Protein AF-A0A517SG02-F1 (afdb_monomer_lite)

Sequence (147 aa):
MRALKALWFDDSGFVLSAEAVAVGTLGVVGAAVGAGAVARSVNSELEEMAFALRSLDQSYSIPEQRIGQAFVAGSSFTQKPVAEAHDELRQQIQRDREAEEKARLKSEEPEKKPRPGETPRKKKKKARQNGENGDEFEPAEYVPPTI

Secondary structure (DSSP, 8-state):
--HHHHHHT-HHHHHHHHHHHHHHHHHHHHHHHHHHHHHHHHHHHHHHHHHHHHTS---EEE--EEETTEEE--EEE-PPPHHHHHHHHHHHHHHHHHHHHHHHHHHHS---PPPTT--------------------------PPP-

Structure (mmCIF, N/CA/C/O backbone):
data_AF-A0A517SG02-F1
#
_entry.id   AF-A0A517SG02-F1
#
loop_
_atom_site.group_PDB
_atom_site.id
_atom_site.type_symbol
_atom_site.label_atom_id
_atom_site.label_alt_id
_atom_site.label_comp_id
_atom_site.label_asym_id
_atom_site.label_entity_id
_atom_site.label_seq_id
_atom_site.pdbx_PDB_ins_code
_atom_site.Cartn_x
_atom_site.Cartn_y
_atom_site.Cartn_z
_atom_site.occupancy
_atom_site.B_iso_or_equiv
_atom_site.auth_seq_id
_atom_site.auth_comp_id
_atom_site.auth_asym_id
_atom_site.auth_atom_id
_atom_site.pdbx_PDB_model_num
ATOM 1 N N . MET A 1 1 ? -31.847 16.362 53.090 1.00 59.28 1 MET A N 1
ATOM 2 C CA . MET A 1 1 ? -31.539 15.387 52.018 1.00 59.28 1 MET A CA 1
ATOM 3 C C . MET A 1 1 ? -32.525 15.514 50.853 1.00 59.28 1 MET A C 1
ATOM 5 O O . MET A 1 1 ? -33.414 14.686 50.708 1.00 59.28 1 MET A O 1
ATOM 9 N N . ARG A 1 2 ? -32.426 16.580 50.047 1.00 70.19 2 ARG A N 1
ATOM 10 C CA . ARG A 1 2 ? -33.258 16.750 48.837 1.00 70.19 2 ARG A CA 1
ATOM 11 C C . ARG A 1 2 ? -32.494 16.380 47.566 1.00 70.19 2 ARG A C 1
ATOM 13 O O . ARG A 1 2 ? -33.031 15.647 46.751 1.00 70.19 2 ARG A O 1
ATOM 20 N N . ALA A 1 3 ? -31.216 16.757 47.484 1.00 74.44 3 ALA A N 1
ATOM 21 C CA . ALA A 1 3 ? -30.319 16.357 46.398 1.00 74.44 3 ALA A CA 1
ATOM 22 C C . ALA A 1 3 ? -30.179 14.827 46.273 1.00 74.44 3 ALA A C 1
ATOM 24 O O . ALA A 1 3 ? -30.311 14.291 45.184 1.00 74.44 3 ALA A O 1
ATOM 25 N N . LEU A 1 4 ? -30.029 14.112 47.395 1.00 76.62 4 LEU A N 1
ATOM 26 C CA . LEU A 1 4 ? -29.960 12.641 47.406 1.00 76.62 4 LEU A CA 1
ATOM 27 C C . LEU A 1 4 ? -31.257 11.960 46.928 1.00 76.62 4 LEU A C 1
ATOM 29 O O . LEU A 1 4 ? -31.189 10.908 46.311 1.00 76.62 4 LEU A O 1
ATOM 33 N N . LYS A 1 5 ? -32.432 12.558 47.178 1.00 76.62 5 LYS A N 1
ATOM 34 C CA . LYS A 1 5 ? -33.709 12.056 46.639 1.00 76.62 5 LYS A CA 1
ATOM 35 C C . LYS A 1 5 ? -33.860 12.370 45.152 1.00 76.62 5 LYS A C 1
ATOM 37 O O . LYS A 1 5 ? -34.390 11.541 44.434 1.00 76.62 5 LYS A O 1
ATOM 42 N N . ALA A 1 6 ? -33.391 13.535 44.705 1.00 71.88 6 ALA A N 1
ATOM 43 C CA . ALA A 1 6 ? -33.404 13.898 43.291 1.00 71.88 6 ALA A CA 1
ATOM 44 C C . ALA A 1 6 ? -32.507 12.966 42.465 1.00 71.88 6 ALA A C 1
ATOM 46 O O . ALA A 1 6 ? -32.944 12.486 41.432 1.00 71.88 6 ALA A O 1
ATOM 47 N N . LEU A 1 7 ? -31.315 12.630 42.972 1.00 69.75 7 LEU A N 1
ATOM 48 C CA . LEU A 1 7 ? -30.401 11.691 42.313 1.00 69.75 7 LEU A CA 1
ATOM 49 C C . LEU A 1 7 ? -30.960 10.257 42.255 1.00 69.75 7 LEU A C 1
ATOM 51 O O . LEU A 1 7 ? -30.691 9.526 41.314 1.00 69.75 7 LEU A O 1
ATOM 55 N N . TRP A 1 8 ? -31.738 9.852 43.263 1.00 77.00 8 TRP A N 1
ATOM 56 C CA . TRP A 1 8 ? -32.340 8.514 43.338 1.00 77.00 8 TRP A CA 1
ATOM 57 C C . TRP A 1 8 ? -33.522 8.312 42.371 1.00 77.00 8 TRP A C 1
ATOM 59 O O . TRP A 1 8 ? -33.891 7.176 42.097 1.00 77.00 8 TRP A O 1
ATOM 69 N N . PHE A 1 9 ? -34.116 9.397 41.863 1.00 76.00 9 PHE A N 1
ATOM 70 C CA . PHE A 1 9 ? -35.212 9.373 40.884 1.00 76.00 9 PHE A CA 1
ATOM 71 C C . PHE A 1 9 ? -34.804 9.988 39.532 1.00 76.00 9 PHE A C 1
ATOM 73 O O . PHE A 1 9 ? -35.670 10.348 38.734 1.00 76.00 9 PHE A O 1
ATOM 80 N N . ASP A 1 10 ? -33.503 10.161 39.281 1.00 74.62 10 ASP A N 1
ATOM 81 C CA . ASP A 1 10 ? -33.011 10.733 38.027 1.00 74.62 10 ASP A CA 1
ATOM 82 C C . ASP A 1 10 ? -32.847 9.653 36.948 1.00 74.62 10 ASP A C 1
ATOM 8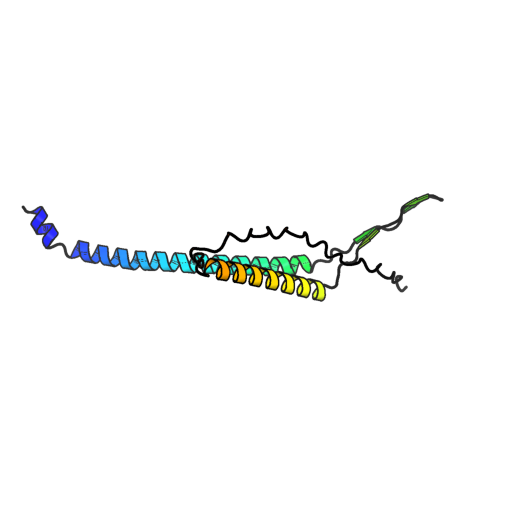4 O O . ASP A 1 10 ? -31.758 9.139 36.698 1.00 74.62 10 ASP A O 1
ATOM 88 N N . ASP A 1 11 ? -33.953 9.327 36.281 1.00 74.19 11 ASP A N 1
ATOM 89 C CA . ASP A 1 11 ? -33.949 8.448 35.104 1.00 74.19 11 ASP A CA 1
ATOM 90 C C . ASP A 1 11 ? -33.369 9.148 33.859 1.00 74.19 11 ASP A C 1
ATOM 92 O O . ASP A 1 11 ? -32.913 8.498 32.916 1.00 74.19 11 ASP A O 1
ATOM 96 N N . SER A 1 12 ? -33.343 10.486 33.853 1.00 76.81 12 SER A N 1
ATOM 97 C CA . SER A 1 12 ? -32.902 11.282 32.700 1.00 76.81 12 SER A CA 1
ATOM 98 C C . SER A 1 12 ? -31.384 11.206 32.526 1.00 76.81 12 SER A C 1
ATOM 100 O O . SER A 1 12 ? -30.891 11.030 31.410 1.00 76.81 12 SER A O 1
ATOM 102 N N . GLY A 1 13 ? -30.636 11.268 33.634 1.00 76.94 13 GLY A N 1
ATOM 103 C CA . GLY A 1 13 ? -29.187 11.064 33.641 1.00 76.94 13 GLY A CA 1
ATOM 104 C C . GLY A 1 13 ? -28.772 9.649 33.219 1.00 76.94 13 GLY A C 1
ATOM 105 O O . GLY A 1 13 ? -27.753 9.480 32.543 1.00 76.94 13 GLY A O 1
ATOM 106 N N . PHE A 1 14 ? -29.585 8.634 33.540 1.00 79.44 14 PHE A N 1
ATOM 107 C CA . PHE A 1 14 ? -29.328 7.248 33.142 1.00 79.44 14 PHE A CA 1
ATOM 108 C C . PHE A 1 14 ? -29.452 7.055 31.624 1.00 79.44 14 PHE A C 1
ATOM 110 O O . PHE A 1 14 ? -28.524 6.540 30.998 1.00 79.44 14 PHE A O 1
ATOM 117 N N . VAL A 1 15 ? -30.541 7.530 31.011 1.00 86.69 15 VAL A N 1
ATOM 118 C CA . VAL A 1 15 ? -30.757 7.419 29.555 1.00 86.69 15 VAL A CA 1
ATOM 119 C C . VAL A 1 15 ? -29.667 8.146 28.767 1.00 86.69 15 VAL A C 1
ATOM 121 O O . VAL A 1 15 ? -29.111 7.575 27.828 1.00 86.69 15 VAL A O 1
ATOM 124 N N . LEU A 1 16 ? -29.290 9.356 29.190 1.00 87.62 16 LEU A N 1
ATOM 125 C CA . LEU A 1 16 ? -28.235 10.127 28.528 1.00 87.62 16 LEU A CA 1
ATOM 126 C C . LEU A 1 16 ? -26.876 9.412 28.592 1.00 87.62 16 LEU A C 1
ATOM 128 O O . LEU A 1 16 ? -26.121 9.408 27.620 1.00 87.62 16 LEU A O 1
ATOM 132 N N . SER A 1 17 ? -26.567 8.769 29.723 1.00 88.25 17 SER A N 1
ATOM 133 C CA . SER A 1 17 ? -25.336 7.985 29.868 1.00 88.25 17 SER A CA 1
ATOM 134 C C . SER A 1 17 ? -25.334 6.740 28.975 1.00 88.25 17 SER A C 1
ATOM 136 O O . SER A 1 17 ? -24.313 6.423 28.364 1.00 88.25 17 SER A O 1
ATOM 138 N N . ALA A 1 18 ? -26.484 6.074 28.831 1.00 90.94 18 ALA A N 1
ATOM 139 C CA . ALA A 1 18 ? -26.631 4.910 27.966 1.00 90.94 18 ALA A CA 1
ATOM 140 C C . ALA A 1 18 ? -26.473 5.282 26.481 1.00 90.94 18 ALA A C 1
ATOM 142 O O . ALA A 1 18 ? -25.772 4.589 25.743 1.00 90.94 18 ALA A O 1
ATOM 143 N N . GLU A 1 19 ? -27.055 6.403 26.049 1.00 91.62 19 GLU A N 1
ATOM 144 C CA . GLU A 1 19 ? -26.920 6.913 24.681 1.00 91.62 19 GLU A CA 1
ATOM 145 C C . GLU A 1 19 ? -25.483 7.360 24.375 1.00 91.62 19 GLU A C 1
ATOM 147 O O . GLU A 1 19 ? -24.930 7.006 23.332 1.00 91.62 19 GLU A O 1
ATOM 152 N N . ALA A 1 20 ? -24.828 8.054 25.311 1.00 93.69 20 ALA A N 1
ATOM 153 C CA . ALA A 1 20 ? -23.433 8.463 25.160 1.00 93.69 20 ALA A CA 1
ATOM 154 C C . ALA A 1 20 ? -22.487 7.259 25.015 1.00 93.69 20 ALA A C 1
ATOM 156 O O . ALA A 1 20 ? -21.572 7.283 24.189 1.00 93.69 20 ALA A O 1
ATOM 157 N N . VAL A 1 21 ? -22.722 6.179 25.770 1.00 95.69 21 VAL A N 1
ATOM 158 C CA . VAL A 1 21 ? -21.964 4.926 25.627 1.00 95.69 21 VAL A CA 1
ATOM 159 C C . VAL A 1 21 ? -22.266 4.253 24.283 1.00 95.69 21 VAL A C 1
ATOM 161 O O . VAL A 1 21 ? -21.338 3.799 23.609 1.00 95.69 21 VAL A O 1
ATOM 164 N N . ALA A 1 22 ? -23.527 4.225 23.846 1.00 95.81 22 ALA A N 1
ATOM 165 C CA . ALA A 1 22 ? -23.902 3.653 22.553 1.00 95.81 22 ALA A CA 1
ATOM 166 C C . ALA A 1 22 ? -23.222 4.385 21.379 1.00 95.81 22 ALA A C 1
ATOM 168 O O . ALA A 1 22 ? -22.572 3.750 20.548 1.00 95.81 22 ALA A O 1
ATOM 169 N N . VAL A 1 23 ? -23.276 5.721 21.344 1.00 97.12 23 VAL A N 1
ATOM 170 C CA . VAL A 1 23 ? -22.608 6.521 20.302 1.00 97.12 23 VAL A CA 1
ATOM 171 C C . VAL A 1 23 ? -21.085 6.430 20.424 1.00 97.12 23 VAL A C 1
ATOM 173 O O . VAL A 1 23 ? -20.394 6.306 19.414 1.00 97.12 23 VAL A O 1
ATOM 176 N N . GLY A 1 24 ? -20.545 6.432 21.646 1.00 97.19 24 GLY A N 1
ATOM 177 C CA . GLY A 1 24 ? -19.108 6.314 21.891 1.00 97.19 24 GLY A CA 1
ATOM 178 C C . GLY A 1 24 ? -18.526 4.997 21.377 1.00 97.19 24 GLY A C 1
ATOM 179 O O . GLY A 1 24 ? -17.505 4.998 20.690 1.00 97.19 24 GLY A O 1
ATOM 180 N N . THR A 1 25 ? -19.194 3.872 21.643 1.00 97.00 25 THR A N 1
ATOM 181 C CA . THR A 1 25 ? -18.755 2.563 21.132 1.00 97.00 25 THR A CA 1
ATOM 182 C C . THR A 1 25 ? -18.853 2.475 19.612 1.00 97.00 25 THR A C 1
ATOM 184 O O . THR A 1 25 ? -17.916 1.988 18.976 1.00 97.00 25 THR A O 1
ATOM 187 N N . LEU A 1 26 ? -19.918 3.021 19.013 1.00 97.12 26 LEU A N 1
ATOM 188 C CA . LEU A 1 26 ? -20.037 3.108 17.558 1.00 97.12 26 LEU A CA 1
ATOM 189 C C . LEU A 1 26 ? -18.917 3.966 16.950 1.00 97.12 26 LEU A C 1
ATOM 191 O O . LEU A 1 26 ? -18.335 3.587 15.935 1.00 97.12 26 LEU A O 1
ATOM 195 N N . GLY A 1 27 ? -18.564 5.076 17.601 1.00 97.94 27 GLY A N 1
ATOM 196 C CA . GLY A 1 27 ? -17.456 5.939 17.202 1.00 97.94 27 GLY A CA 1
ATOM 197 C C . GLY A 1 27 ? -16.103 5.226 17.238 1.00 97.94 27 GLY A C 1
ATOM 198 O O . GLY A 1 27 ? -15.342 5.319 16.278 1.00 97.94 27 GLY A O 1
ATOM 199 N N . VAL A 1 28 ? -15.813 4.462 18.298 1.00 98.19 28 VAL A N 1
ATOM 200 C CA . VAL A 1 28 ? -14.553 3.702 18.416 1.00 98.19 28 VAL A CA 1
ATOM 201 C C . VAL A 1 28 ? -14.454 2.615 17.345 1.00 98.19 28 VAL A C 1
ATOM 203 O O . VAL A 1 28 ? -13.418 2.496 16.691 1.00 98.19 28 VAL A O 1
ATOM 206 N N . VAL A 1 29 ? -15.525 1.846 17.120 1.00 98.12 29 VAL A N 1
ATOM 207 C CA . VAL A 1 29 ? -15.548 0.812 16.070 1.00 98.12 29 VAL A CA 1
ATOM 208 C C . VAL A 1 29 ? -15.418 1.446 14.685 1.00 98.12 29 VAL A C 1
ATOM 210 O O . VAL A 1 29 ? -14.619 0.983 13.870 1.00 98.12 29 VAL A O 1
ATOM 213 N N . GLY A 1 30 ? -16.143 2.540 14.436 1.00 98.19 30 GLY A N 1
ATOM 214 C CA . GLY A 1 30 ? -16.064 3.293 13.188 1.00 98.19 30 GLY A CA 1
ATOM 215 C C . GLY A 1 30 ? -14.659 3.831 12.920 1.00 98.19 30 GLY A C 1
ATOM 216 O O . GLY A 1 30 ? -14.150 3.678 11.813 1.00 98.19 30 GLY A O 1
ATOM 217 N N . ALA A 1 31 ? -13.992 4.385 13.935 1.00 97.94 31 ALA A N 1
ATOM 218 C CA . ALA A 1 31 ? -12.619 4.867 13.819 1.00 97.94 31 ALA A CA 1
ATOM 219 C C . ALA A 1 31 ? -11.623 3.729 13.546 1.00 97.94 31 ALA A C 1
ATOM 221 O O . ALA A 1 31 ? -10.758 3.871 12.684 1.00 97.94 31 ALA A O 1
ATOM 222 N N . ALA A 1 32 ? -11.758 2.587 14.229 1.00 97.56 32 ALA A N 1
ATOM 223 C CA . ALA A 1 32 ? -10.874 1.438 14.036 1.00 97.56 32 ALA A CA 1
ATOM 224 C C . ALA A 1 32 ? -10.985 0.857 12.616 1.00 97.56 32 ALA A C 1
ATOM 226 O O . ALA A 1 32 ? -9.974 0.649 11.942 1.00 97.56 32 ALA A O 1
ATOM 227 N N . VAL A 1 33 ? -12.213 0.637 12.137 1.00 98.06 33 VAL A N 1
ATOM 228 C CA . VAL A 1 33 ? -12.455 0.124 10.780 1.00 98.06 33 VAL A CA 1
ATOM 229 C C . VAL A 1 33 ? -12.075 1.168 9.730 1.00 98.06 33 VAL A C 1
ATOM 231 O O . VAL A 1 33 ? -11.420 0.832 8.745 1.00 98.06 33 VAL A O 1
ATOM 234 N N . GLY A 1 34 ? -12.425 2.437 9.955 1.00 98.19 34 GLY A N 1
ATOM 235 C CA . GLY A 1 34 ? -12.102 3.546 9.058 1.00 98.19 34 GLY A CA 1
ATOM 236 C C . GLY A 1 34 ? -10.597 3.726 8.866 1.00 98.19 34 GLY A C 1
ATOM 237 O O . GLY A 1 34 ? -10.136 3.837 7.732 1.00 98.19 34 GLY A O 1
ATOM 238 N N . ALA A 1 35 ? -9.811 3.662 9.945 1.00 97.62 35 ALA A N 1
ATOM 239 C CA . ALA A 1 35 ? -8.352 3.717 9.864 1.00 97.62 35 ALA A CA 1
ATOM 240 C C . ALA A 1 35 ? -7.778 2.552 9.041 1.00 97.62 35 ALA A C 1
ATOM 242 O O . ALA A 1 35 ? -6.908 2.761 8.194 1.00 97.62 35 ALA A O 1
ATOM 243 N N . GLY A 1 36 ? -8.301 1.335 9.235 1.00 97.56 36 GLY A N 1
ATOM 244 C CA . GLY A 1 36 ? -7.909 0.170 8.441 1.00 97.56 36 GLY A CA 1
ATOM 245 C C . GLY A 1 36 ? -8.251 0.314 6.954 1.00 97.56 36 GLY A C 1
ATOM 246 O O . GLY A 1 36 ? -7.434 -0.028 6.097 1.00 97.56 36 GLY A O 1
ATOM 247 N N . ALA A 1 37 ? -9.428 0.858 6.638 1.00 97.81 37 ALA A N 1
ATOM 248 C CA . ALA A 1 37 ? -9.861 1.095 5.264 1.00 97.81 37 ALA A CA 1
ATOM 249 C C . ALA A 1 37 ? -8.983 2.138 4.554 1.00 97.81 37 ALA A C 1
ATOM 251 O O . ALA A 1 37 ? -8.523 1.886 3.441 1.00 97.81 37 ALA A O 1
ATOM 252 N N . VAL A 1 38 ? -8.686 3.264 5.216 1.00 98.19 38 VAL A N 1
ATOM 253 C CA . VAL A 1 38 ? -7.794 4.304 4.674 1.00 98.19 38 VAL A CA 1
ATOM 254 C C . VAL A 1 38 ? -6.395 3.745 4.436 1.00 98.19 38 VAL A C 1
ATOM 256 O O . VAL A 1 38 ? -5.850 3.920 3.349 1.00 98.19 38 VAL A O 1
ATOM 259 N N . ALA A 1 39 ? -5.832 3.020 5.408 1.00 97.62 39 ALA A N 1
ATOM 260 C CA . ALA A 1 39 ? -4.508 2.421 5.263 1.00 97.62 39 ALA A CA 1
ATOM 261 C C . ALA A 1 39 ? -4.446 1.456 4.070 1.00 97.62 39 ALA A C 1
ATOM 263 O O . ALA A 1 39 ? -3.505 1.502 3.280 1.00 97.62 39 ALA A O 1
ATOM 264 N N . ARG A 1 40 ? -5.468 0.607 3.899 1.00 96.75 40 ARG A N 1
ATOM 265 C CA . ARG A 1 40 ? -5.528 -0.326 2.769 1.00 96.75 40 ARG A CA 1
ATOM 266 C C . ARG A 1 40 ? -5.670 0.392 1.430 1.00 96.75 40 ARG A C 1
ATOM 268 O O . ARG A 1 40 ? -5.006 -0.003 0.479 1.00 96.75 40 ARG A O 1
ATOM 275 N N . SER A 1 41 ? -6.497 1.434 1.371 1.00 98.00 41 SER A N 1
ATOM 276 C CA . SER A 1 41 ? -6.692 2.234 0.161 1.00 98.00 41 SER A CA 1
ATOM 277 C C . SER A 1 41 ? -5.394 2.918 -0.260 1.00 98.00 41 SER A C 1
ATOM 279 O O . SER A 1 41 ? -4.962 2.744 -1.390 1.00 98.00 41 SER A O 1
ATOM 281 N N . VAL A 1 42 ? -4.732 3.630 0.657 1.00 98.19 42 VAL A N 1
ATOM 282 C CA . VAL A 1 42 ? -3.472 4.329 0.361 1.00 98.19 42 VAL A CA 1
ATOM 283 C C . VAL A 1 42 ? -2.388 3.345 -0.073 1.00 98.19 42 VAL A C 1
ATOM 285 O O . VAL A 1 42 ? -1.694 3.595 -1.052 1.00 98.19 42 VAL A O 1
ATOM 288 N N . ASN A 1 43 ? -2.259 2.206 0.611 1.00 96.31 43 ASN A N 1
ATOM 289 C CA . ASN A 1 43 ? -1.264 1.203 0.237 1.00 96.31 43 ASN A CA 1
ATOM 290 C C . ASN A 1 43 ? -1.533 0.597 -1.148 1.00 96.31 43 ASN A C 1
ATOM 292 O O . ASN A 1 43 ? -0.576 0.332 -1.868 1.00 96.31 43 ASN A O 1
ATOM 296 N N . SER A 1 44 ? -2.800 0.407 -1.531 1.00 96.19 44 SER A N 1
ATOM 297 C CA . SER A 1 44 ? -3.166 -0.072 -2.872 1.00 96.19 44 SER A CA 1
ATOM 298 C C . SER A 1 44 ? -2.747 0.923 -3.955 1.00 96.19 44 SER A C 1
ATOM 300 O O . SER A 1 44 ? -2.098 0.541 -4.920 1.00 96.19 44 SER A O 1
ATOM 302 N N . GLU A 1 45 ? -3.035 2.210 -3.759 1.00 98.12 45 GLU A N 1
ATOM 303 C CA . GLU A 1 45 ? -2.646 3.268 -4.703 1.00 98.12 45 GLU A CA 1
ATOM 304 C C . GLU A 1 45 ? -1.120 3.410 -4.811 1.00 98.12 45 GLU A C 1
ATOM 306 O O . GLU A 1 45 ? -0.577 3.638 -5.889 1.00 98.12 45 GLU A O 1
ATOM 311 N N . LEU A 1 46 ? -0.395 3.241 -3.699 1.00 96.94 46 LEU A N 1
ATOM 312 C CA . LEU A 1 46 ? 1.070 3.246 -3.707 1.00 96.94 46 LEU A CA 1
ATOM 313 C C . LEU A 1 46 ? 1.655 2.021 -4.420 1.00 96.94 46 LEU A C 1
ATOM 315 O O . LEU A 1 46 ? 2.681 2.145 -5.090 1.00 96.94 46 LEU A O 1
ATOM 319 N N . GLU A 1 47 ? 1.017 0.856 -4.293 1.00 94.94 47 GLU A N 1
ATOM 320 C CA . GLU A 1 47 ? 1.383 -0.342 -5.051 1.00 94.94 47 GLU A CA 1
ATOM 321 C C . GLU A 1 47 ? 1.205 -0.085 -6.555 1.00 94.94 47 GLU A C 1
ATOM 323 O O . GLU A 1 47 ? 2.144 -0.287 -7.326 1.00 94.94 47 GLU A O 1
ATOM 328 N N . GLU A 1 48 ? 0.065 0.470 -6.972 1.00 95.44 48 GLU A N 1
ATOM 329 C CA . GLU A 1 48 ? -0.188 0.843 -8.369 1.00 95.44 48 GLU A CA 1
ATOM 330 C C . GLU A 1 48 ? 0.795 1.907 -8.883 1.00 95.44 48 GLU A C 1
ATOM 332 O O . GLU A 1 48 ? 1.340 1.773 -9.983 1.00 95.44 48 GLU A O 1
ATOM 337 N N . MET A 1 49 ? 1.118 2.915 -8.067 1.00 96.06 49 MET A N 1
ATOM 338 C CA . MET A 1 49 ? 2.138 3.916 -8.388 1.00 96.06 49 MET A CA 1
ATOM 339 C C . MET A 1 49 ? 3.518 3.275 -8.606 1.00 96.06 49 MET A C 1
ATOM 341 O O . MET A 1 49 ? 4.244 3.674 -9.519 1.00 96.06 49 MET A O 1
ATOM 345 N N . ALA A 1 50 ? 3.888 2.265 -7.815 1.00 93.88 50 ALA A N 1
ATOM 346 C CA . ALA A 1 50 ? 5.153 1.554 -7.987 1.00 93.88 50 ALA A CA 1
ATOM 347 C C . ALA A 1 50 ? 5.210 0.801 -9.327 1.00 93.88 50 ALA A C 1
ATOM 349 O O . ALA A 1 50 ? 6.227 0.861 -10.026 1.00 93.88 50 ALA A O 1
ATOM 350 N N . PHE A 1 51 ? 4.114 0.148 -9.728 1.00 94.88 51 PHE A N 1
ATOM 351 C CA . PHE A 1 51 ? 4.014 -0.487 -11.047 1.00 94.88 51 PHE A CA 1
ATOM 352 C C . PHE A 1 51 ? 4.081 0.536 -12.184 1.00 94.88 51 PHE A C 1
ATOM 354 O O . PHE A 1 51 ? 4.770 0.299 -13.180 1.00 94.88 51 PHE A O 1
ATOM 361 N N . ALA A 1 52 ? 3.426 1.690 -12.036 1.00 95.62 52 ALA A N 1
ATOM 362 C CA . ALA A 1 52 ? 3.482 2.765 -13.022 1.00 95.62 52 ALA A CA 1
ATOM 363 C C . ALA A 1 52 ? 4.914 3.295 -13.205 1.00 95.62 52 ALA A C 1
ATOM 365 O O . ALA A 1 52 ? 5.399 3.372 -14.333 1.00 95.62 52 ALA A O 1
ATOM 366 N N . LEU A 1 53 ? 5.630 3.571 -12.109 1.00 93.38 53 LEU A N 1
ATOM 367 C CA . LEU A 1 53 ? 7.028 4.017 -12.156 1.00 93.38 53 LEU A CA 1
ATOM 368 C C . LEU A 1 53 ? 7.941 2.992 -12.834 1.00 93.38 53 LEU A C 1
ATOM 370 O O . LEU A 1 53 ? 8.791 3.358 -13.638 1.00 93.38 53 LEU A O 1
ATOM 374 N N . ARG A 1 54 ? 7.741 1.700 -12.558 1.00 91.69 54 ARG A N 1
ATOM 375 C CA . ARG A 1 54 ? 8.527 0.612 -13.160 1.00 91.69 54 ARG A CA 1
ATOM 376 C C . ARG A 1 54 ? 8.176 0.350 -14.631 1.00 91.69 54 ARG A C 1
ATOM 378 O O . ARG A 1 54 ? 8.922 -0.342 -15.318 1.00 91.69 54 ARG A O 1
ATOM 385 N N . SER A 1 55 ? 7.063 0.906 -15.107 1.00 94.38 55 SER A N 1
ATOM 386 C CA . SER A 1 55 ? 6.650 0.863 -16.515 1.00 94.38 55 SER A CA 1
ATOM 387 C C . SER A 1 55 ? 7.279 1.972 -17.357 1.00 94.38 55 SER A C 1
ATOM 389 O O . SER A 1 55 ? 7.158 1.941 -18.579 1.00 94.38 55 SER A O 1
ATOM 391 N N . LEU A 1 56 ? 7.931 2.953 -16.725 1.00 94.50 56 LEU A N 1
ATOM 392 C CA . LEU A 1 56 ? 8.729 3.937 -17.444 1.00 94.50 56 LEU A CA 1
ATOM 393 C C . LEU A 1 56 ? 9.964 3.265 -18.043 1.00 94.50 56 LEU A C 1
ATOM 395 O O . LEU A 1 56 ? 10.557 2.374 -17.430 1.00 94.50 56 LEU A O 1
ATOM 399 N N . ASP A 1 57 ? 10.354 3.731 -19.225 1.00 92.62 57 ASP A N 1
ATOM 400 C CA . ASP A 1 57 ? 11.604 3.338 -19.859 1.00 92.62 57 ASP A CA 1
ATOM 401 C C . ASP A 1 57 ? 12.771 4.104 -19.218 1.00 92.62 57 ASP A C 1
ATOM 403 O O . ASP A 1 57 ? 12.876 5.325 -19.336 1.00 92.62 57 ASP A O 1
ATOM 407 N N . GLN A 1 58 ? 13.624 3.380 -18.498 1.00 92.25 58 GLN A N 1
ATOM 408 C CA . GLN A 1 58 ? 14.846 3.881 -17.861 1.00 92.25 58 GLN A CA 1
ATOM 409 C C . GLN A 1 58 ? 16.096 3.485 -18.660 1.00 92.25 58 GLN A C 1
ATOM 411 O O . GLN A 1 58 ? 17.213 3.523 -18.135 1.00 92.25 58 GLN A O 1
ATOM 416 N N . SER A 1 59 ? 15.923 3.083 -19.920 1.00 94.88 59 SER A N 1
ATOM 417 C CA . SER A 1 59 ? 17.036 2.818 -20.822 1.00 94.88 59 SER A CA 1
ATOM 418 C C . SER A 1 59 ? 17.760 4.118 -21.164 1.00 94.88 59 SER A C 1
ATOM 420 O O . SER A 1 59 ? 17.148 5.167 -21.372 1.00 94.88 59 SER A O 1
ATOM 422 N N . TYR A 1 60 ? 19.085 4.055 -21.248 1.00 95.31 60 TYR A N 1
ATOM 423 C CA . TYR A 1 60 ? 19.900 5.181 -21.684 1.00 95.31 60 TYR A CA 1
ATOM 424 C C . TYR A 1 60 ? 20.994 4.716 -22.641 1.00 95.31 60 TYR A C 1
ATOM 426 O O . TYR A 1 60 ? 21.499 3.598 -22.549 1.00 95.31 60 TYR A O 1
ATOM 434 N N . SER A 1 61 ? 21.397 5.603 -23.547 1.00 96.25 61 SER A N 1
ATOM 435 C CA . SER A 1 61 ? 22.535 5.388 -24.435 1.00 96.25 61 SER A CA 1
ATOM 436 C C . SER A 1 61 ? 23.332 6.679 -24.557 1.00 96.25 61 SER A C 1
ATOM 438 O O . SER A 1 61 ? 22.811 7.720 -24.958 1.00 96.25 61 SER A O 1
ATOM 440 N N . ILE A 1 62 ? 24.598 6.605 -24.163 1.00 95.06 62 ILE A N 1
ATOM 441 C CA . ILE A 1 62 ? 25.603 7.644 -24.326 1.00 95.06 62 ILE A CA 1
ATOM 442 C C . ILE A 1 62 ? 26.548 7.144 -25.421 1.00 95.06 62 ILE A C 1
ATOM 444 O O . ILE A 1 62 ? 27.273 6.169 -25.195 1.00 95.06 62 ILE A O 1
ATOM 448 N N . PRO A 1 63 ? 26.542 7.773 -26.607 1.00 93.25 63 PRO A N 1
ATOM 449 C CA . PRO A 1 63 ? 27.397 7.349 -27.702 1.00 93.25 63 PRO A CA 1
ATOM 450 C C . PRO A 1 63 ? 28.870 7.584 -27.363 1.00 93.25 63 PRO A C 1
ATOM 452 O O . PRO A 1 63 ? 29.218 8.462 -26.570 1.00 93.25 63 PRO A O 1
ATOM 455 N N . GLU A 1 64 ? 29.744 6.812 -28.003 1.00 93.56 64 GLU A N 1
ATOM 456 C CA . GLU A 1 64 ? 31.177 7.077 -27.947 1.00 93.56 64 GLU A CA 1
ATOM 457 C C . GLU A 1 64 ? 31.497 8.461 -28.522 1.00 93.56 64 GLU A C 1
ATOM 459 O O . GLU A 1 64 ? 30.890 8.922 -29.493 1.00 93.56 64 GLU A O 1
ATOM 464 N N . GLN A 1 65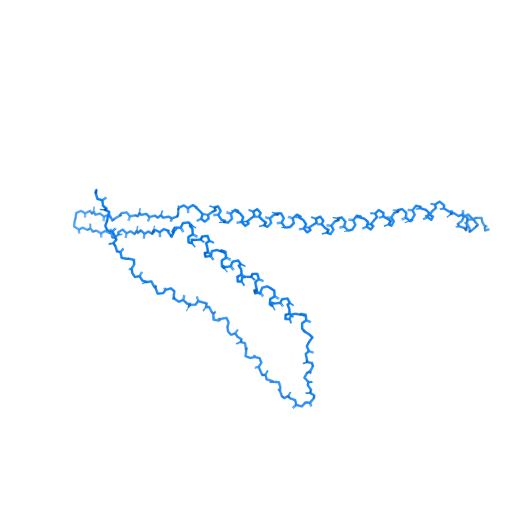 ? 32.469 9.137 -27.915 1.00 94.06 65 GLN A N 1
ATOM 465 C CA . GLN A 1 65 ? 32.953 10.419 -28.412 1.00 94.06 65 GLN A CA 1
ATOM 466 C C . GLN A 1 65 ? 34.337 10.235 -29.016 1.00 94.06 65 GLN A C 1
ATOM 468 O O . GLN A 1 65 ? 35.257 9.741 -28.362 1.00 94.06 65 GLN A O 1
ATOM 473 N N . ARG A 1 66 ? 34.501 10.668 -30.268 1.00 94.50 66 ARG A N 1
ATOM 474 C CA . ARG A 1 66 ? 35.766 10.583 -30.999 1.00 94.50 66 ARG A CA 1
ATOM 475 C C . ARG A 1 66 ? 36.238 11.965 -31.421 1.00 94.50 66 ARG A C 1
ATOM 477 O O . ARG A 1 66 ? 35.480 12.726 -32.017 1.00 94.50 66 ARG A O 1
ATOM 484 N N . ILE A 1 67 ? 37.503 12.271 -31.146 1.00 93.06 67 ILE A N 1
ATOM 485 C CA . ILE A 1 67 ? 38.166 13.504 -31.581 1.00 93.06 67 ILE A CA 1
ATOM 486 C C . ILE A 1 67 ? 39.517 13.119 -32.187 1.00 93.06 67 ILE A C 1
ATOM 488 O O . ILE A 1 67 ? 40.467 12.772 -31.484 1.00 93.06 67 ILE A O 1
ATOM 492 N N . GLY A 1 68 ? 39.602 13.153 -33.518 1.00 90.31 68 GLY A N 1
ATOM 493 C CA . GLY A 1 68 ? 40.776 12.671 -34.245 1.00 90.31 68 GLY A CA 1
ATOM 494 C C . GLY A 1 68 ? 41.042 11.188 -33.962 1.00 90.31 68 GLY A C 1
ATOM 495 O O . GLY A 1 68 ? 40.195 10.341 -34.232 1.00 90.31 68 GLY A O 1
ATOM 496 N N . GLN A 1 69 ? 42.223 10.887 -33.413 1.00 91.69 69 GLN A N 1
ATOM 497 C CA . GLN A 1 69 ? 42.631 9.529 -33.019 1.00 91.69 69 GLN A CA 1
ATOM 498 C C . GLN A 1 69 ? 42.307 9.192 -31.553 1.00 91.69 69 GLN A C 1
ATOM 500 O O . GLN A 1 69 ? 42.469 8.045 -31.143 1.00 91.69 69 GLN A O 1
ATOM 505 N N . ALA A 1 70 ? 41.850 10.165 -30.760 1.00 92.69 70 ALA A N 1
ATOM 506 C CA . ALA A 1 70 ? 41.390 9.922 -29.400 1.00 92.69 70 ALA A CA 1
ATOM 507 C C . ALA A 1 70 ? 39.924 9.476 -29.418 1.00 92.69 70 ALA A C 1
ATOM 509 O O . ALA A 1 70 ? 39.105 10.029 -30.159 1.00 92.69 70 ALA A O 1
ATOM 510 N N . PHE A 1 71 ? 39.591 8.494 -28.585 1.00 94.12 71 PHE A N 1
ATOM 511 C CA . PHE A 1 71 ? 38.218 8.051 -28.382 1.00 94.12 71 PHE A CA 1
ATOM 512 C C . PHE A 1 71 ? 37.935 7.858 -26.891 1.00 94.12 71 PHE A C 1
ATOM 514 O O . PHE A 1 71 ? 38.820 7.483 -26.122 1.00 94.12 71 PHE A O 1
ATOM 521 N N . VAL A 1 72 ? 36.693 8.131 -26.502 1.00 94.19 72 VAL A N 1
ATOM 522 C CA . VAL A 1 72 ? 36.127 7.829 -25.187 1.00 94.19 72 VAL A CA 1
ATOM 523 C C . VAL A 1 72 ? 34.990 6.848 -25.419 1.00 94.19 72 VAL A C 1
ATOM 525 O O . VAL A 1 72 ? 34.078 7.137 -26.197 1.00 94.19 72 VAL A O 1
ATOM 528 N N . ALA A 1 73 ? 35.070 5.686 -24.772 1.00 94.12 73 ALA A N 1
ATOM 529 C CA . ALA A 1 73 ? 34.035 4.665 -24.860 1.00 94.12 73 ALA A CA 1
ATOM 530 C C . ALA A 1 73 ? 32.675 5.233 -24.424 1.00 94.12 73 ALA A C 1
ATOM 532 O O . ALA A 1 73 ? 32.587 5.970 -23.439 1.00 94.12 73 ALA A O 1
ATOM 533 N N . GLY A 1 74 ? 31.627 4.887 -25.170 1.00 94.62 74 GLY A N 1
ATOM 534 C CA . GLY A 1 74 ? 30.249 5.156 -24.773 1.00 94.62 74 GLY A CA 1
ATOM 535 C C . GLY A 1 74 ? 29.784 4.223 -23.653 1.00 94.62 74 GLY A C 1
ATOM 536 O O . GLY A 1 74 ? 30.494 3.302 -23.246 1.00 94.62 74 GLY A O 1
ATOM 537 N N . SER A 1 75 ? 28.564 4.441 -23.175 1.00 95.44 75 SER A N 1
ATOM 538 C CA . SER A 1 75 ? 27.888 3.541 -22.238 1.00 95.44 75 SER A CA 1
ATOM 539 C C . SER A 1 75 ? 26.416 3.464 -22.591 1.00 95.44 75 SER A C 1
ATOM 541 O O . SER A 1 75 ? 25.810 4.471 -22.945 1.00 95.44 75 SER A O 1
ATOM 543 N N . SER A 1 76 ? 25.818 2.290 -22.459 1.00 96.00 76 SER A N 1
ATOM 544 C CA . SER A 1 76 ? 24.376 2.138 -22.607 1.00 96.00 76 SER A CA 1
ATOM 545 C C . SER A 1 76 ? 23.840 1.146 -21.590 1.00 96.00 76 SER A C 1
ATOM 547 O O . SER A 1 76 ? 24.555 0.255 -21.132 1.00 96.00 76 SER A O 1
ATOM 549 N N . PHE A 1 77 ? 22.577 1.325 -21.233 1.00 95.94 77 PHE A N 1
ATOM 550 C CA . PHE A 1 77 ? 21.804 0.405 -20.422 1.00 95.94 77 PHE A CA 1
ATOM 551 C C . PHE A 1 77 ? 20.432 0.256 -21.062 1.00 95.94 77 PHE A C 1
ATOM 553 O O . PHE A 1 77 ? 19.785 1.254 -21.375 1.00 95.94 77 PHE A O 1
ATOM 560 N N . THR A 1 78 ? 19.992 -0.987 -21.237 1.00 94.94 78 THR A N 1
ATOM 561 C CA . THR A 1 78 ? 18.643 -1.294 -21.717 1.00 94.94 78 THR A CA 1
ATOM 562 C C . THR A 1 78 ? 17.874 -1.930 -20.577 1.00 94.94 78 THR A C 1
ATOM 564 O O . THR A 1 78 ? 18.303 -2.940 -20.017 1.00 94.94 78 THR A O 1
ATOM 567 N N . GLN A 1 79 ? 16.755 -1.317 -20.204 1.00 93.69 79 GLN A N 1
ATOM 568 C CA . GLN A 1 79 ? 15.889 -1.862 -19.174 1.00 93.69 79 GLN A CA 1
ATOM 569 C C . GLN A 1 79 ? 15.223 -3.152 -19.673 1.00 93.69 79 GLN A C 1
ATOM 571 O O . GLN A 1 79 ? 14.882 -3.284 -20.848 1.00 93.69 79 GLN A O 1
ATOM 576 N N . LYS A 1 80 ? 14.998 -4.098 -18.753 1.00 91.75 80 LYS A N 1
ATOM 577 C CA . LYS A 1 80 ? 14.193 -5.293 -19.026 1.00 91.75 80 LYS A CA 1
ATOM 578 C C . LYS A 1 80 ? 12.779 -4.918 -19.497 1.00 91.75 80 LYS A C 1
ATOM 580 O O . LYS A 1 80 ? 12.250 -3.886 -19.067 1.00 91.75 80 LYS A O 1
ATOM 585 N N . PRO A 1 81 ? 12.125 -5.771 -20.303 1.00 93.69 81 PRO A N 1
ATOM 586 C CA . PRO A 1 81 ? 10.730 -5.580 -20.673 1.00 93.69 81 PRO A CA 1
ATOM 587 C C . PRO A 1 81 ? 9.831 -5.361 -19.450 1.00 93.69 81 PRO A C 1
ATOM 589 O O . PRO A 1 81 ? 9.995 -6.002 -18.410 1.00 93.69 81 PRO A O 1
ATOM 592 N N . VAL A 1 82 ? 8.838 -4.480 -19.591 1.00 93.75 82 VAL A N 1
ATOM 593 C CA . VAL A 1 82 ? 7.931 -4.095 -18.494 1.00 93.75 82 VAL A CA 1
ATOM 594 C C . VAL A 1 82 ? 7.234 -5.308 -17.868 1.00 93.75 82 VAL A C 1
ATOM 596 O O . VAL A 1 82 ? 7.101 -5.367 -16.649 1.00 93.75 82 VAL A O 1
ATOM 599 N N . ALA A 1 83 ? 6.843 -6.296 -18.679 1.00 93.31 83 ALA A N 1
ATOM 600 C CA . ALA A 1 83 ? 6.187 -7.515 -18.204 1.00 93.31 83 ALA A CA 1
ATOM 601 C C . ALA A 1 83 ? 7.074 -8.315 -17.233 1.00 93.31 83 ALA A C 1
ATOM 603 O O . ALA A 1 83 ? 6.650 -8.623 -16.122 1.00 93.31 83 ALA A O 1
ATOM 604 N N . GLU A 1 84 ? 8.330 -8.563 -17.610 1.00 93.31 84 GLU A N 1
ATOM 605 C CA . GLU A 1 84 ? 9.297 -9.260 -16.753 1.00 93.31 84 GLU A CA 1
ATOM 606 C C . GLU A 1 84 ? 9.580 -8.457 -15.480 1.00 93.31 84 GLU A C 1
ATOM 608 O O . GLU A 1 84 ? 9.592 -8.998 -14.374 1.00 93.31 84 GLU A O 1
ATOM 613 N N . ALA A 1 85 ? 9.726 -7.136 -15.614 1.00 90.56 85 ALA A N 1
ATOM 614 C CA . ALA A 1 85 ? 9.944 -6.254 -14.478 1.00 90.56 85 ALA A CA 1
ATOM 615 C C . ALA A 1 85 ? 8.755 -6.259 -13.494 1.00 90.56 85 ALA A C 1
ATOM 617 O O . ALA A 1 85 ? 8.966 -6.167 -12.280 1.00 90.56 85 ALA A O 1
ATOM 618 N N . HIS A 1 86 ? 7.515 -6.352 -13.984 1.00 93.69 86 HIS A N 1
ATOM 619 C CA . HIS A 1 86 ? 6.310 -6.466 -13.154 1.00 93.69 86 HIS A CA 1
ATOM 620 C C . HIS A 1 86 ? 6.246 -7.806 -12.428 1.00 93.69 86 HIS A C 1
ATOM 622 O O . HIS A 1 86 ? 5.915 -7.837 -11.242 1.00 93.69 86 HIS A O 1
ATOM 628 N N . ASP A 1 87 ? 6.587 -8.896 -13.109 1.00 94.25 87 ASP A N 1
ATOM 629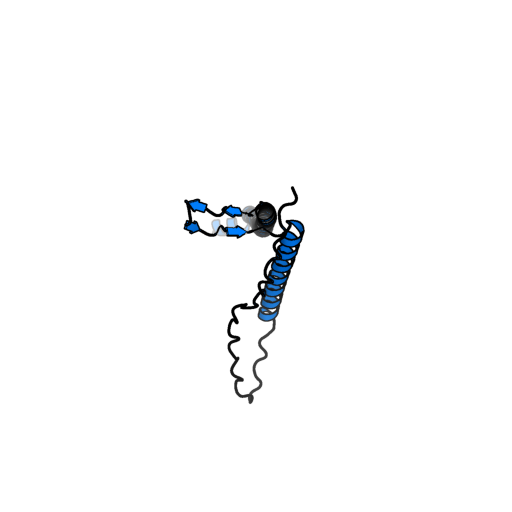 C CA . ASP A 1 87 ? 6.587 -10.232 -12.515 1.00 94.25 87 ASP A CA 1
ATOM 630 C C . ASP A 1 87 ? 7.633 -10.354 -11.401 1.00 94.25 87 ASP A C 1
ATOM 632 O O . ASP A 1 87 ? 7.325 -10.859 -10.319 1.00 94.25 87 ASP A O 1
ATOM 636 N N . GLU A 1 88 ? 8.833 -9.805 -11.602 1.00 93.81 88 GLU A N 1
ATOM 637 C CA . GLU A 1 88 ? 9.856 -9.700 -10.555 1.00 93.81 88 GLU A CA 1
ATOM 638 C C . GLU A 1 88 ? 9.349 -8.924 -9.329 1.00 93.81 88 GLU A C 1
ATOM 640 O O . GLU A 1 88 ? 9.537 -9.360 -8.188 1.00 93.81 88 GLU A O 1
ATOM 645 N N . LEU A 1 89 ? 8.670 -7.791 -9.548 1.00 92.38 89 LEU A N 1
ATOM 646 C CA . LEU A 1 89 ? 8.130 -6.971 -8.462 1.00 92.38 89 LEU A CA 1
ATOM 647 C C . LEU A 1 89 ? 7.052 -7.728 -7.675 1.00 92.38 89 LEU A C 1
ATOM 649 O O . LEU A 1 89 ? 7.065 -7.720 -6.445 1.00 92.38 89 LEU A O 1
ATOM 653 N N . ARG A 1 90 ? 6.157 -8.445 -8.362 1.00 94.50 90 ARG A N 1
ATOM 654 C CA . ARG A 1 90 ? 5.133 -9.287 -7.721 1.00 94.50 90 ARG A CA 1
ATOM 655 C C . ARG A 1 90 ? 5.755 -10.390 -6.873 1.00 94.50 90 ARG A C 1
ATOM 657 O O . ARG A 1 90 ? 5.317 -10.615 -5.746 1.00 94.50 90 ARG A O 1
ATOM 664 N N . GLN A 1 91 ? 6.794 -11.051 -7.383 1.00 95.94 91 GLN A N 1
ATOM 665 C CA . GLN A 1 91 ? 7.528 -12.066 -6.626 1.00 95.94 91 GLN A CA 1
ATOM 666 C C . GLN A 1 91 ? 8.188 -11.471 -5.381 1.00 95.94 91 GLN A C 1
ATOM 668 O O . GLN A 1 91 ? 8.164 -12.084 -4.314 1.00 95.94 91 GLN A O 1
ATOM 673 N N . GLN A 1 92 ? 8.758 -10.270 -5.492 1.00 93.81 92 GLN A N 1
ATOM 674 C CA . GLN A 1 92 ? 9.339 -9.574 -4.352 1.00 93.81 92 GLN A CA 1
ATOM 675 C C . GLN A 1 92 ? 8.282 -9.237 -3.292 1.00 93.81 92 GLN A C 1
ATOM 677 O O . GLN A 1 92 ? 8.452 -9.633 -2.141 1.00 93.81 92 GLN A O 1
ATOM 682 N N . ILE A 1 93 ? 7.160 -8.629 -3.691 1.00 93.00 93 ILE A N 1
ATOM 683 C CA . ILE A 1 93 ? 6.032 -8.321 -2.798 1.00 93.00 93 ILE A CA 1
ATOM 684 C C . ILE A 1 93 ? 5.536 -9.587 -2.088 1.00 93.00 93 ILE A C 1
ATOM 686 O O . ILE A 1 93 ? 5.288 -9.571 -0.883 1.00 93.00 93 ILE A O 1
ATOM 690 N N . GLN A 1 94 ? 5.412 -10.702 -2.812 1.00 94.69 94 GLN A N 1
ATOM 691 C CA . GLN A 1 94 ? 4.963 -11.968 -2.238 1.00 94.69 94 GLN A CA 1
ATOM 692 C C . GLN A 1 94 ? 5.952 -12.511 -1.196 1.00 94.69 94 GLN A C 1
ATOM 694 O O . GLN A 1 94 ? 5.538 -12.912 -0.108 1.00 94.69 94 GLN A O 1
ATOM 699 N N . ARG A 1 95 ? 7.259 -12.477 -1.485 1.00 95.19 95 ARG A N 1
ATOM 700 C CA . ARG A 1 95 ? 8.295 -12.888 -0.523 1.00 95.19 95 ARG A CA 1
ATOM 701 C C . ARG A 1 95 ? 8.269 -12.040 0.744 1.00 95.19 95 ARG A C 1
ATOM 703 O O . ARG A 1 95 ? 8.420 -12.591 1.834 1.00 95.19 95 ARG A O 1
ATOM 710 N N . ASP A 1 96 ? 8.055 -10.736 0.604 1.00 93.00 96 ASP A N 1
ATOM 711 C CA . ASP A 1 96 ? 7.987 -9.814 1.735 1.00 93.00 96 ASP A CA 1
ATOM 712 C C . ASP A 1 96 ? 6.742 -10.091 2.592 1.00 93.00 96 ASP A C 1
ATOM 714 O O . 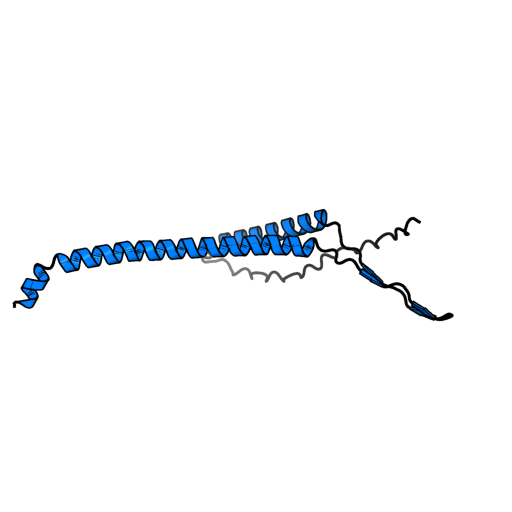ASP A 1 96 ? 6.861 -10.265 3.806 1.00 93.00 96 ASP A O 1
ATOM 718 N N . ARG A 1 97 ? 5.570 -10.275 1.966 1.00 91.62 97 ARG A N 1
ATOM 719 C CA . ARG A 1 97 ? 4.322 -10.660 2.657 1.00 91.62 97 ARG A CA 1
ATOM 720 C C . ARG A 1 97 ? 4.466 -11.983 3.414 1.00 91.62 97 ARG A C 1
ATOM 722 O O . ARG A 1 97 ? 4.078 -12.080 4.576 1.00 91.62 97 ARG A O 1
ATOM 729 N N . GLU A 1 98 ? 5.077 -12.993 2.799 1.00 94.19 98 GLU A N 1
ATOM 730 C CA . GLU A 1 98 ? 5.341 -14.274 3.463 1.00 94.19 98 GLU A CA 1
ATOM 731 C C . GLU A 1 98 ? 6.340 -14.149 4.617 1.00 94.19 98 GLU A C 1
ATOM 733 O O . GLU A 1 98 ? 6.228 -14.855 5.623 1.00 94.19 98 GLU A O 1
ATOM 738 N N . ALA A 1 99 ? 7.354 -13.293 4.480 1.00 93.06 99 ALA A N 1
ATOM 739 C CA . ALA A 1 99 ? 8.318 -13.038 5.542 1.00 93.06 99 ALA A CA 1
ATOM 740 C C . ALA A 1 99 ? 7.648 -12.353 6.741 1.00 93.06 99 ALA A C 1
ATOM 742 O O . ALA A 1 99 ? 7.916 -12.733 7.885 1.00 93.06 99 ALA A O 1
ATOM 743 N N . GLU A 1 100 ? 6.746 -11.403 6.488 1.00 90.56 100 GLU A N 1
ATOM 744 C CA . GLU A 1 100 ? 5.922 -10.762 7.512 1.00 90.56 100 GLU A CA 1
ATOM 745 C C . GLU A 1 100 ? 4.992 -11.760 8.208 1.00 90.56 100 GLU A C 1
ATOM 747 O O . GLU A 1 100 ? 4.930 -11.783 9.439 1.00 90.56 100 GLU A O 1
ATOM 752 N N . GLU A 1 101 ? 4.313 -12.628 7.455 1.00 91.00 101 GLU A N 1
ATOM 753 C CA . GLU A 1 101 ? 3.436 -13.661 8.016 1.00 91.00 101 GLU A CA 1
ATOM 754 C C . GLU A 1 101 ? 4.221 -14.645 8.894 1.00 91.00 101 GLU A C 1
ATOM 756 O O . GLU A 1 101 ? 3.860 -14.895 10.046 1.00 91.00 101 GLU A O 1
ATOM 761 N N . LYS A 1 102 ? 5.367 -15.137 8.405 1.00 91.19 102 LYS A N 1
ATOM 762 C CA . LYS A 1 102 ? 6.267 -16.006 9.180 1.00 91.19 102 LYS A CA 1
ATOM 763 C C . LYS A 1 102 ? 6.777 -15.309 10.444 1.00 91.19 102 LYS A C 1
ATOM 765 O O . LYS A 1 102 ? 6.933 -15.960 11.478 1.00 91.19 102 LYS A O 1
ATOM 770 N N . ALA A 1 103 ? 7.046 -14.004 10.386 1.00 89.56 103 ALA A N 1
ATOM 771 C CA . ALA A 1 103 ? 7.457 -13.226 11.551 1.00 89.56 103 ALA A CA 1
ATOM 772 C C . ALA A 1 103 ? 6.326 -13.093 12.585 1.00 89.56 103 ALA A C 1
ATOM 774 O O . ALA A 1 103 ? 6.591 -13.252 13.779 1.00 89.56 103 ALA A O 1
ATOM 775 N N . ARG A 1 104 ? 5.080 -12.877 12.139 1.00 88.44 104 ARG A N 1
ATOM 776 C CA . ARG A 1 104 ? 3.887 -12.837 13.002 1.00 88.44 104 ARG A CA 1
ATOM 777 C C . ARG A 1 104 ? 3.643 -14.180 13.687 1.00 88.44 104 ARG A C 1
ATOM 779 O O . ARG A 1 104 ? 3.619 -14.227 14.914 1.00 88.44 104 ARG A O 1
ATOM 786 N N . LEU A 1 105 ? 3.603 -15.278 12.932 1.00 86.44 105 LEU A N 1
ATOM 787 C CA . LEU A 1 105 ? 3.405 -16.629 13.481 1.00 86.44 105 LEU A CA 1
ATOM 788 C C . LEU A 1 105 ? 4.478 -16.997 14.515 1.00 86.44 105 LEU A C 1
ATOM 790 O O . LEU A 1 105 ? 4.182 -17.553 15.567 1.00 86.44 105 LEU A O 1
ATOM 794 N N . LYS A 1 106 ? 5.736 -16.625 14.258 1.00 87.00 106 LYS A N 1
ATOM 795 C CA . LYS A 1 106 ? 6.840 -16.845 15.201 1.00 87.00 106 LYS A CA 1
ATOM 796 C C . LYS A 1 106 ? 6.714 -16.017 16.484 1.00 87.00 106 LYS A C 1
ATOM 798 O O . LYS A 1 106 ? 7.245 -16.425 17.513 1.00 87.00 106 LYS A O 1
ATOM 803 N N . SER A 1 107 ? 6.075 -14.848 16.424 1.00 76.69 107 SER A N 1
ATOM 804 C CA . SER A 1 107 ? 5.788 -14.038 17.615 1.00 76.69 107 SER A CA 1
ATOM 805 C C . SER A 1 107 ? 4.614 -14.581 18.436 1.00 76.69 107 SER A C 1
ATOM 807 O O . SER A 1 107 ? 4.571 -14.356 19.642 1.00 76.69 107 SER A O 1
ATOM 809 N N . GLU A 1 108 ? 3.707 -15.327 17.801 1.00 72.00 108 GLU A N 1
ATOM 810 C CA . GLU A 1 108 ? 2.555 -15.971 18.443 1.00 72.00 108 GLU A CA 1
ATOM 811 C C . GLU A 1 108 ? 2.876 -17.373 18.998 1.00 72.00 108 GLU A C 1
ATOM 813 O O . GLU A 1 108 ? 2.156 -17.877 19.860 1.00 72.00 108 GLU A O 1
ATOM 818 N N . GLU A 1 109 ? 3.967 -18.008 18.554 1.00 71.75 109 GLU A N 1
ATOM 819 C CA . GLU A 1 109 ? 4.395 -19.314 19.060 1.00 71.75 109 GLU A CA 1
ATOM 820 C C . GLU A 1 109 ? 4.845 -19.199 20.536 1.00 71.75 109 GLU A C 1
ATOM 822 O O . GLU A 1 109 ? 5.783 -18.453 20.841 1.00 71.75 109 GLU A O 1
ATOM 827 N N . PRO A 1 110 ? 4.214 -19.923 21.487 1.00 60.03 110 PRO A N 1
ATOM 828 C CA . PRO A 1 110 ? 4.566 -19.813 22.894 1.00 60.03 110 PRO A CA 1
ATOM 829 C C . PRO A 1 110 ? 6.006 -20.282 23.099 1.00 60.03 110 PRO A C 1
ATOM 831 O O . PRO A 1 110 ? 6.374 -21.391 22.701 1.00 60.03 110 PRO A O 1
ATOM 834 N N . GLU A 1 111 ? 6.820 -19.451 23.754 1.00 58.72 111 GLU A N 1
ATOM 835 C CA . GLU A 1 111 ? 8.171 -19.814 24.175 1.00 58.72 111 GLU A CA 1
ATOM 836 C C . GLU A 1 111 ? 8.108 -21.153 24.929 1.00 58.72 111 GLU A C 1
ATOM 838 O O . GLU A 1 111 ? 7.635 -21.230 26.068 1.00 58.72 111 GLU A O 1
ATOM 843 N N . LYS A 1 112 ? 8.570 -22.242 24.298 1.00 57.34 112 LYS A N 1
ATOM 844 C CA . LYS A 1 112 ? 8.817 -23.504 24.999 1.00 57.34 112 LYS A CA 1
ATOM 845 C C . LYS A 1 112 ? 9.856 -23.203 26.071 1.00 57.34 112 LYS A C 1
ATOM 847 O O . LYS A 1 112 ? 11.047 -23.130 25.772 1.00 57.34 112 LYS A O 1
ATOM 852 N N . LYS A 1 113 ? 9.399 -23.008 27.314 1.00 50.38 113 LYS A N 1
ATOM 853 C CA . LYS A 1 113 ? 10.278 -22.891 28.479 1.00 50.38 113 LYS A CA 1
ATOM 854 C C . LYS A 1 113 ? 11.253 -24.075 28.436 1.00 50.38 113 LYS A C 1
ATOM 856 O O . LYS A 1 113 ? 10.791 -25.214 28.302 1.00 50.38 113 LYS A O 1
ATOM 861 N N . PRO A 1 114 ? 12.575 -23.841 28.494 1.00 50.00 114 PRO A N 1
ATOM 862 C CA . PRO A 1 114 ? 13.531 -24.936 28.502 1.00 50.00 114 PRO A CA 1
ATOM 863 C C . PRO A 1 114 ? 13.227 -25.827 29.708 1.00 50.00 114 PRO A C 1
ATOM 865 O O . PRO A 1 114 ? 13.015 -25.334 30.819 1.00 50.00 114 PRO A O 1
ATOM 868 N N . ARG A 1 115 ? 13.156 -27.145 29.486 1.00 52.00 115 ARG A N 1
ATOM 869 C CA . ARG A 1 115 ? 13.038 -28.103 30.590 1.00 52.00 115 ARG A CA 1
ATOM 870 C C . ARG A 1 115 ? 14.288 -27.952 31.471 1.00 52.00 115 ARG A C 1
ATOM 872 O O . ARG A 1 115 ? 15.369 -27.733 30.916 1.00 52.00 115 ARG A O 1
ATOM 879 N N . PRO A 1 116 ? 14.181 -28.053 32.808 1.00 43.19 116 PRO A N 1
ATOM 880 C CA . PRO A 1 116 ? 15.340 -27.898 33.682 1.00 43.19 116 PRO A CA 1
ATOM 881 C C . PRO A 1 116 ? 16.375 -28.981 33.343 1.00 43.19 116 PRO A C 1
ATOM 883 O O . PRO A 1 116 ? 16.118 -30.159 33.575 1.00 43.19 116 PRO A O 1
ATOM 886 N N . GLY A 1 117 ? 17.507 -28.598 32.742 1.00 57.50 117 GLY A N 1
ATOM 887 C CA . GLY A 1 117 ? 18.614 -29.516 32.439 1.00 57.50 117 GLY A CA 1
ATOM 888 C C . GLY A 1 117 ? 19.290 -29.364 31.072 1.00 57.50 117 GLY A C 1
ATOM 889 O O . GLY A 1 117 ? 20.383 -29.893 30.898 1.00 57.50 117 GLY A O 1
ATOM 890 N N 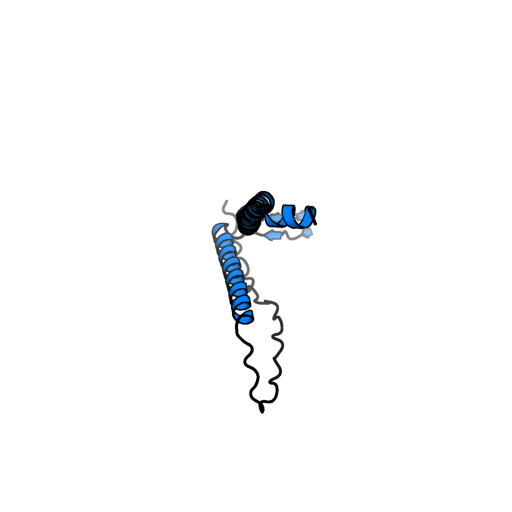. GLU A 1 118 ? 18.719 -28.633 30.109 1.00 54.72 118 GLU A N 1
ATOM 891 C CA . GLU A 1 118 ? 19.401 -28.393 28.826 1.00 54.72 118 GLU A CA 1
ATOM 892 C C . GLU A 1 118 ? 20.228 -27.103 28.860 1.00 54.72 118 GLU A C 1
ATOM 894 O O . GLU A 1 118 ? 19.718 -26.007 29.099 1.00 54.72 118 GLU A O 1
ATOM 899 N N . THR A 1 119 ? 21.532 -27.232 28.609 1.00 48.94 119 THR A N 1
ATOM 900 C CA . THR A 1 119 ? 22.437 -26.091 28.450 1.00 48.94 119 THR A CA 1
ATOM 901 C C . THR A 1 119 ? 21.964 -25.195 27.298 1.00 48.94 119 THR A C 1
ATOM 903 O O . THR A 1 119 ? 21.504 -25.696 26.266 1.00 48.94 119 THR A O 1
ATOM 906 N N . PRO A 1 120 ? 22.067 -23.858 27.427 1.00 48.38 120 PRO A N 1
ATOM 907 C CA . PRO A 1 120 ? 21.585 -22.952 26.397 1.00 48.38 120 PRO A CA 1
ATOM 908 C C . PRO A 1 120 ? 22.397 -23.158 25.115 1.00 48.38 120 PRO A C 1
ATOM 910 O O . PRO A 1 120 ? 23.559 -22.754 25.014 1.00 48.38 120 PRO A O 1
ATOM 913 N N . ARG A 1 121 ? 21.779 -23.776 24.100 1.00 55.47 121 ARG A N 1
ATOM 914 C CA . ARG A 1 121 ? 22.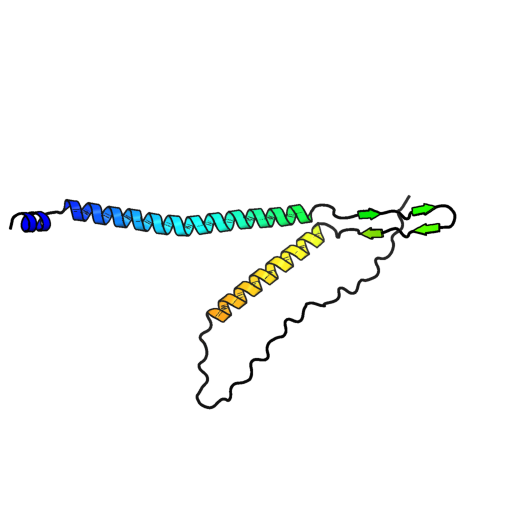322 -23.779 22.740 1.00 55.47 121 ARG A CA 1
ATOM 915 C C . ARG A 1 121 ? 22.421 -22.324 22.300 1.00 55.47 121 ARG A C 1
ATOM 917 O O . ARG A 1 121 ? 21.404 -21.665 22.090 1.00 55.47 121 ARG A O 1
ATOM 924 N N . LYS A 1 122 ? 23.654 -21.819 22.183 1.00 44.22 122 LYS A N 1
ATOM 925 C CA . LYS A 1 122 ? 23.954 -20.496 21.624 1.00 44.22 122 LYS A CA 1
ATOM 926 C C . LYS A 1 122 ? 23.155 -20.345 20.329 1.00 44.22 122 LYS A C 1
ATOM 928 O O . LYS A 1 122 ? 23.439 -21.039 19.352 1.00 44.22 122 LYS A O 1
ATOM 933 N N . LYS A 1 123 ? 22.150 -19.461 20.318 1.00 45.62 123 LYS A N 1
ATOM 934 C CA . LYS A 1 123 ? 21.484 -19.043 19.082 1.00 45.62 123 LYS A CA 1
ATOM 935 C C . LYS A 1 123 ? 22.592 -18.471 18.201 1.00 45.62 123 LYS A C 1
ATOM 937 O O . LYS A 1 123 ? 23.102 -17.388 18.485 1.00 45.62 123 LYS A O 1
ATOM 942 N N . LYS A 1 124 ? 23.027 -19.222 17.182 1.00 41.78 124 LYS A N 1
ATOM 943 C CA . LYS A 1 124 ? 23.894 -18.682 16.133 1.00 41.78 124 LYS A CA 1
ATOM 944 C C . LYS A 1 124 ? 23.154 -17.459 15.604 1.00 41.78 124 LYS A C 1
ATOM 946 O O . LYS A 1 124 ? 22.058 -17.607 15.064 1.00 41.78 124 LYS A O 1
ATOM 951 N N . LYS A 1 125 ? 23.707 -16.258 15.819 1.00 39.12 125 LYS A N 1
ATOM 952 C CA . LYS A 1 125 ? 23.300 -15.072 15.064 1.00 39.12 125 LYS A CA 1
ATOM 953 C C . LYS A 1 125 ? 23.367 -15.510 13.606 1.00 39.12 125 LYS A C 1
ATOM 955 O O . LYS A 1 125 ? 24.458 -15.789 13.114 1.00 39.12 125 LYS A O 1
ATOM 960 N N . LYS A 1 126 ? 22.213 -15.665 12.951 1.00 41.06 126 LYS A N 1
ATOM 961 C CA . LYS A 1 126 ? 22.169 -15.728 11.494 1.00 41.06 126 LYS A CA 1
ATOM 962 C C . LYS A 1 126 ? 22.757 -14.388 11.080 1.00 41.06 126 LYS A C 1
ATOM 964 O O . LYS A 1 126 ? 22.124 -13.354 11.288 1.00 41.06 126 LYS A O 1
ATOM 969 N N . ALA A 1 127 ? 24.015 -14.404 10.650 1.00 40.59 127 ALA A N 1
ATOM 970 C CA . ALA A 1 127 ? 24.570 -13.290 9.918 1.00 40.59 127 ALA A CA 1
ATOM 971 C C . ALA A 1 127 ? 23.530 -12.962 8.847 1.00 40.59 127 ALA A C 1
ATOM 973 O O . ALA A 1 127 ? 23.036 -13.873 8.174 1.00 40.59 127 ALA A O 1
ATOM 974 N N . ARG A 1 128 ? 23.134 -11.692 8.748 1.00 39.59 128 ARG A N 1
ATOM 975 C CA . ARG A 1 128 ? 22.603 -11.196 7.489 1.00 39.59 128 ARG A CA 1
ATOM 976 C C . ARG A 1 128 ? 23.719 -11.476 6.487 1.00 39.59 128 ARG A C 1
ATOM 978 O O . ARG A 1 128 ? 24.693 -10.735 6.440 1.00 39.59 128 ARG A O 1
ATOM 985 N N . GLN A 1 129 ? 23.648 -12.614 5.801 1.00 39.66 129 GLN A N 1
ATOM 986 C CA . GLN A 1 129 ? 24.263 -12.721 4.497 1.00 39.66 129 GLN A CA 1
ATOM 987 C C . GLN A 1 129 ? 23.528 -11.653 3.705 1.00 39.66 129 GLN A C 1
ATOM 989 O O . GLN A 1 129 ? 22.335 -11.788 3.428 1.00 39.66 129 GLN A O 1
ATOM 994 N N . ASN A 1 130 ? 24.216 -10.532 3.486 1.00 36.31 130 ASN A N 1
ATOM 995 C CA . ASN A 1 130 ? 23.944 -9.706 2.329 1.00 36.31 130 ASN A CA 1
ATOM 996 C C . ASN A 1 130 ? 23.733 -10.677 1.171 1.00 36.31 130 ASN A C 1
ATOM 998 O O . ASN A 1 130 ? 24.541 -11.591 0.990 1.00 36.31 130 ASN A O 1
ATOM 1002 N N . GLY A 1 131 ? 22.613 -10.532 0.472 1.00 35.28 131 GLY A N 1
ATOM 1003 C CA . GLY A 1 131 ? 22.406 -11.195 -0.800 1.00 35.28 131 GLY A CA 1
ATOM 1004 C C . GLY A 1 131 ? 23.414 -10.642 -1.796 1.00 35.28 131 GLY A C 1
ATOM 1005 O O . GLY A 1 131 ? 23.066 -9.826 -2.629 1.00 35.28 131 GLY A O 1
ATOM 1006 N N . GLU A 1 132 ? 24.662 -11.080 -1.683 1.00 38.78 132 GLU A N 1
ATOM 1007 C CA . GLU A 1 132 ? 25.551 -11.297 -2.814 1.00 38.78 132 GLU A CA 1
ATOM 1008 C C . GLU A 1 132 ? 25.149 -12.650 -3.414 1.00 38.78 132 GLU A C 1
ATOM 1010 O O . GLU A 1 132 ? 25.904 -13.615 -3.404 1.00 38.78 132 GLU A O 1
ATOM 1015 N N . ASN A 1 133 ? 23.903 -12.751 -3.878 1.00 34.84 133 ASN A N 1
ATOM 1016 C CA . ASN A 1 133 ? 23.653 -13.635 -4.998 1.00 34.84 133 ASN A CA 1
ATOM 1017 C C . ASN A 1 133 ? 24.017 -12.767 -6.186 1.00 34.84 133 ASN A C 1
ATOM 1019 O O . ASN A 1 133 ? 23.258 -11.870 -6.548 1.00 34.84 133 ASN A O 1
ATOM 1023 N N . GLY A 1 134 ? 25.241 -12.955 -6.675 1.00 35.81 134 GLY A N 1
ATOM 1024 C CA . GLY A 1 134 ? 25.612 -12.444 -7.973 1.00 35.81 134 GLY A CA 1
ATOM 1025 C C . GLY A 1 134 ? 24.575 -12.950 -8.958 1.00 35.81 134 GLY A C 1
ATOM 1026 O O . GLY A 1 134 ? 24.495 -14.150 -9.213 1.00 35.81 134 GLY A O 1
ATOM 1027 N N . ASP A 1 135 ? 23.782 -12.027 -9.487 1.00 40.00 135 ASP A N 1
ATOM 1028 C CA . ASP A 1 135 ? 23.453 -12.110 -10.893 1.00 40.00 135 ASP A CA 1
ATOM 1029 C C . ASP A 1 135 ? 24.825 -12.156 -11.573 1.00 40.00 135 ASP A C 1
ATOM 1031 O O . ASP A 1 135 ? 25.538 -11.150 -11.626 1.00 40.00 135 ASP A O 1
ATOM 1035 N N . GLU A 1 136 ? 25.278 -13.358 -11.942 1.00 40.34 136 GLU A N 1
ATOM 1036 C CA . GLU A 1 136 ? 26.334 -13.480 -12.933 1.00 40.34 136 GLU A CA 1
ATOM 1037 C C . GLU A 1 136 ? 25.879 -12.585 -14.077 1.00 40.34 136 GLU A C 1
ATOM 1039 O O . GLU A 1 136 ? 24.827 -12.802 -14.680 1.00 40.34 136 GLU A O 1
ATOM 1044 N N . PHE A 1 137 ? 26.607 -11.489 -14.275 1.00 42.69 137 PHE A N 1
ATOM 1045 C CA . PHE A 1 137 ? 26.403 -10.616 -15.407 1.00 42.69 137 PHE A CA 1
ATOM 1046 C C . PHE A 1 137 ? 26.837 -11.436 -16.620 1.00 42.69 137 PHE A C 1
ATOM 1048 O O . PHE A 1 137 ? 27.996 -11.388 -17.031 1.00 42.69 137 PHE A O 1
ATOM 1055 N N . GLU A 1 138 ? 25.918 -12.261 -17.122 1.00 47.72 138 GLU A N 1
ATOM 1056 C CA . GLU A 1 138 ? 25.931 -12.770 -18.484 1.00 47.72 138 GLU A CA 1
ATOM 1057 C C . GLU A 1 138 ? 26.238 -11.547 -19.355 1.00 47.72 138 GLU A C 1
ATOM 1059 O O . GLU A 1 138 ? 25.470 -10.574 -19.322 1.00 47.72 138 GLU A O 1
ATOM 1064 N N . PRO A 1 139 ? 27.403 -11.493 -20.026 1.00 44.16 139 PRO A N 1
ATOM 1065 C CA . PRO A 1 139 ? 27.740 -10.341 -20.836 1.00 44.16 139 PRO A CA 1
ATOM 1066 C C . PRO A 1 139 ? 26.646 -10.217 -21.887 1.00 44.16 139 PRO A C 1
ATOM 1068 O O . PRO A 1 139 ? 26.486 -11.116 -22.709 1.00 44.16 139 PRO A O 1
ATOM 1071 N N . ALA A 1 140 ? 25.871 -9.131 -21.817 1.00 54.25 140 ALA A N 1
ATOM 1072 C CA . ALA A 1 140 ? 24.807 -8.866 -22.769 1.00 54.25 140 ALA A CA 1
ATOM 1073 C C . ALA A 1 140 ? 25.370 -9.039 -24.184 1.00 54.25 140 ALA A C 1
ATOM 1075 O O . ALA A 1 140 ? 26.292 -8.321 -24.585 1.00 54.25 140 ALA A O 1
ATOM 1076 N N . GLU A 1 141 ? 24.860 -10.037 -24.904 1.00 53.34 141 GLU A N 1
ATOM 1077 C CA . GLU A 1 141 ? 25.261 -10.290 -26.277 1.00 53.34 141 GLU A CA 1
ATOM 1078 C C . GLU A 1 141 ? 24.899 -9.045 -27.088 1.00 53.34 141 GLU A C 1
ATOM 1080 O O . GLU A 1 141 ? 23.744 -8.618 -27.145 1.00 53.34 141 GLU A O 1
ATOM 1085 N N . TYR A 1 142 ? 25.922 -8.394 -27.638 1.00 60.62 142 TYR A N 1
ATOM 1086 C CA . TYR A 1 142 ? 25.758 -7.188 -28.432 1.00 60.62 142 TYR A CA 1
ATOM 1087 C C . TYR A 1 142 ? 24.952 -7.529 -29.688 1.00 60.62 142 TYR A C 1
ATOM 1089 O O . TYR A 1 142 ? 25.474 -8.137 -30.622 1.00 60.62 142 TYR A O 1
ATOM 1097 N N . VAL A 1 143 ? 23.683 -7.125 -29.716 1.00 63.91 143 VAL A N 1
ATOM 1098 C CA . VAL A 1 143 ? 22.857 -7.176 -30.923 1.00 63.91 143 VAL A CA 1
ATOM 1099 C C . VAL A 1 143 ? 23.068 -5.859 -31.677 1.00 63.91 143 VAL A C 1
ATOM 1101 O O . VAL A 1 143 ? 22.631 -4.812 -31.191 1.00 63.91 143 VAL A O 1
ATOM 1104 N N . PRO A 1 144 ? 23.763 -5.854 -32.831 1.00 55.59 144 PRO A N 1
ATOM 1105 C CA . PRO A 1 144 ? 23.943 -4.633 -33.604 1.00 55.59 144 PRO A CA 1
ATOM 1106 C C . PRO A 1 144 ? 22.590 -4.111 -34.112 1.00 55.59 144 PRO A C 1
ATOM 1108 O O . PRO A 1 144 ? 21.702 -4.910 -34.428 1.00 55.59 144 PRO A O 1
ATOM 1111 N N . PRO A 1 145 ? 22.423 -2.782 -34.240 1.00 60.94 145 PRO A N 1
ATOM 1112 C CA . PRO A 1 145 ? 21.209 -2.203 -34.796 1.00 60.94 145 PRO A CA 1
ATOM 1113 C C . PRO A 1 145 ? 21.013 -2.697 -36.233 1.00 60.94 145 PRO A C 1
ATOM 1115 O O . PRO A 1 145 ? 21.900 -2.567 -37.078 1.00 60.94 145 PRO A O 1
ATOM 1118 N N . THR A 1 146 ? 19.848 -3.281 -36.505 1.00 58.12 146 THR A N 1
ATOM 1119 C CA . THR A 1 146 ? 19.425 -3.609 -37.868 1.00 58.12 146 THR A CA 1
ATOM 1120 C C . THR A 1 146 ? 19.108 -2.294 -38.580 1.00 58.12 146 THR A C 1
ATOM 1122 O O . THR A 1 146 ? 18.287 -1.519 -38.091 1.00 58.12 146 THR A O 1
ATOM 1125 N N . ILE A 1 147 ? 19.824 -2.022 -39.675 1.00 47.12 147 ILE A N 1
ATOM 1126 C CA . ILE A 1 147 ? 19.564 -0.897 -40.591 1.00 47.12 147 ILE A CA 1
ATOM 1127 C C . ILE A 1 147 ? 18.252 -1.146 -41.335 1.00 47.12 147 ILE A C 1
ATOM 1129 O O . ILE A 1 147 ? 18.055 -2.303 -41.773 1.00 47.12 147 ILE A O 1
#

Radius of gyration: 32.19 Å; chains: 1; bounding box: 78×46×93 Å

Organism: NCBI:txid2527983

Foldseek 3Di:
DVVVVCVVPCPVVVVVVVVCVVVVVVVVVCVVVVVVVVVVVVVVVVVVVVLVVLQDWPWDWFCWDDDPPDIDHIDIDGDDHSVVSVVVVVVVVVVVVVVVVVVVVVVVPPPPDDDPPDDDDPPPPPPPPPPPPDPPPPPPDDDDDDD

pLDDT: mean 79.9, std 20.61, range [34.84, 98.19]